Protein AF-W7B243-F1 (afdb_monomer)

Sequence (103 aa):
MNFKKWLILFISLLGICFLFTIPTLFADDNTVKDLTLTTSKASYSTSEIVNLRIQDLNHQDTKIIIPLPKAVTFEGGEDGDASITNDKTNQQIVLDFKKRLHP

Mean predicted aligned error: 13.26 Å

Secondary structure (DSSP, 8-state):
--HHHHHHHHHHHHHHHHHTTS----------TTEEEEES-S---TT----EEEEES-TT--EEEEEPPTT--------SSEEEEEETTTTEEEEEE------

Structure (mmCIF, N/CA/C/O backbone):
data_AF-W7B243-F1
#
_entry.id   AF-W7B243-F1
#
loop_
_atom_site.group_PDB
_atom_site.id
_atom_site.type_symbol
_atom_site.label_atom_id
_atom_site.label_alt_id
_atom_site.label_comp_id
_atom_site.label_asym_id
_atom_site.label_entity_id
_atom_site.label_seq_id
_atom_site.pdbx_PDB_ins_code
_atom_site.Cartn_x
_atom_site.Cartn_y
_atom_site.Cartn_z
_atom_site.occupancy
_atom_site.B_iso_or_equiv
_atom_site.auth_seq_id
_atom_site.auth_comp_id
_atom_site.auth_asym_id
_atom_site.auth_atom_id
_atom_site.pdbx_PDB_model_num
ATOM 1 N N . MET A 1 1 ? 61.084 13.327 31.714 1.00 61.19 1 MET A N 1
ATOM 2 C CA . MET A 1 1 ? 59.693 13.052 31.278 1.00 61.19 1 MET A CA 1
ATOM 3 C C . MET A 1 1 ? 59.621 11.605 30.797 1.00 61.19 1 MET A C 1
ATOM 5 O O . MET A 1 1 ? 60.459 11.214 29.999 1.00 61.19 1 MET A O 1
ATOM 9 N N . ASN A 1 2 ? 58.727 10.777 31.349 1.00 78.31 2 ASN A N 1
ATOM 10 C CA . ASN A 1 2 ? 58.734 9.325 31.110 1.00 78.31 2 ASN A CA 1
ATOM 11 C C . ASN A 1 2 ? 58.201 8.992 29.706 1.00 78.31 2 ASN A C 1
ATOM 13 O O . ASN A 1 2 ? 56.996 9.090 29.487 1.00 78.31 2 ASN A O 1
ATOM 17 N N . PHE A 1 3 ? 59.075 8.562 28.788 1.00 80.69 3 PHE A N 1
ATOM 18 C CA . PHE A 1 3 ? 58.754 8.213 27.390 1.00 80.69 3 PHE A CA 1
ATOM 19 C C . PHE A 1 3 ? 57.524 7.296 27.261 1.00 80.69 3 PHE A C 1
ATOM 21 O O . PHE A 1 3 ? 56.657 7.517 26.422 1.00 80.69 3 PHE A O 1
ATOM 28 N N . LYS A 1 4 ? 57.373 6.341 28.190 1.00 79.56 4 LYS A N 1
ATOM 29 C CA . LYS A 1 4 ? 56.208 5.444 28.269 1.00 79.56 4 LYS A CA 1
ATOM 30 C C . LYS A 1 4 ? 54.877 6.182 28.483 1.00 79.56 4 LYS A C 1
ATOM 32 O O . LYS A 1 4 ? 53.875 5.802 27.894 1.00 79.56 4 LYS A O 1
ATOM 37 N N . LYS A 1 5 ? 54.859 7.248 29.293 1.00 82.25 5 LYS A N 1
ATOM 38 C CA . LYS A 1 5 ? 53.650 8.060 29.533 1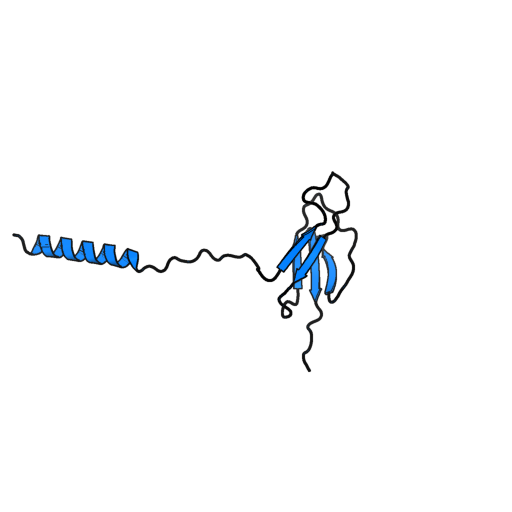.00 82.25 5 LYS A CA 1
ATOM 39 C C .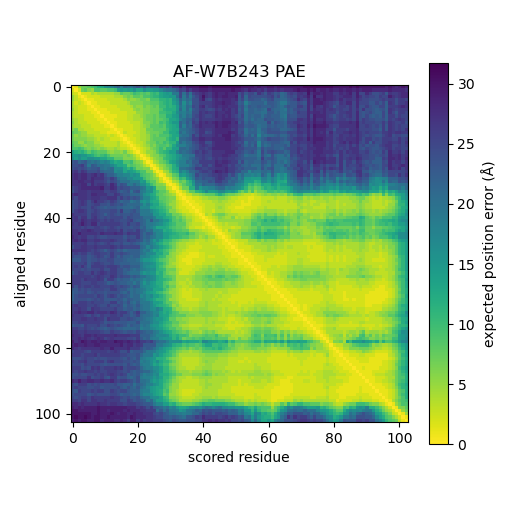 LYS A 1 5 ? 53.277 8.892 28.304 1.00 82.25 5 LYS A C 1
ATOM 41 O O . LYS A 1 5 ? 52.098 9.082 28.035 1.00 82.25 5 LYS A O 1
ATOM 46 N N . TRP A 1 6 ? 54.278 9.351 27.552 1.00 84.69 6 TRP A N 1
ATOM 47 C CA . TRP A 1 6 ? 54.065 10.111 26.320 1.00 84.69 6 TRP A CA 1
ATOM 48 C C . TRP A 1 6 ? 53.522 9.224 25.189 1.00 84.69 6 TRP A C 1
ATOM 50 O O . TRP A 1 6 ? 52.580 9.614 24.508 1.00 84.69 6 TRP A O 1
ATOM 60 N N . LEU A 1 7 ? 54.023 7.989 25.077 1.00 86.50 7 LEU A N 1
ATOM 61 C CA . LEU A 1 7 ? 53.520 6.992 24.127 1.00 86.50 7 LEU A CA 1
ATOM 62 C C . LEU A 1 7 ? 52.032 6.662 24.358 1.00 86.50 7 LEU A C 1
ATOM 64 O O . LEU A 1 7 ? 51.257 6.613 23.408 1.00 86.50 7 LEU A O 1
ATOM 68 N N . ILE A 1 8 ? 51.620 6.483 25.620 1.00 86.56 8 ILE A N 1
ATOM 69 C CA . ILE A 1 8 ? 50.222 6.175 25.974 1.00 86.56 8 ILE A CA 1
ATOM 70 C C . ILE A 1 8 ? 49.285 7.332 25.596 1.00 86.56 8 ILE A C 1
ATOM 72 O O . ILE A 1 8 ? 48.210 7.097 25.046 1.00 86.56 8 ILE A O 1
ATOM 76 N N . LEU A 1 9 ? 49.700 8.579 25.844 1.00 85.19 9 LEU A N 1
ATOM 77 C CA . LEU A 1 9 ? 48.924 9.759 25.450 1.00 85.19 9 LEU A CA 1
ATOM 78 C C . LEU A 1 9 ? 48.779 9.863 23.928 1.00 85.19 9 LEU A C 1
ATOM 80 O O . LEU A 1 9 ? 47.698 10.183 23.441 1.00 85.19 9 LEU A O 1
ATOM 84 N N . PHE A 1 10 ? 49.838 9.543 23.184 1.00 86.56 10 PHE A N 1
ATOM 85 C CA . PHE A 1 10 ? 49.822 9.603 21.724 1.00 86.56 10 PHE A CA 1
ATOM 86 C C . PHE A 1 10 ? 48.882 8.555 21.108 1.00 86.56 10 PHE A C 1
ATOM 88 O O . PHE A 1 10 ? 48.107 8.870 20.209 1.00 86.56 10 PHE A O 1
ATOM 95 N N . ILE A 1 11 ? 48.889 7.326 21.638 1.00 85.12 11 ILE A N 1
ATOM 96 C CA . ILE A 1 11 ? 47.993 6.245 21.191 1.00 85.12 11 ILE A CA 1
ATOM 97 C C . ILE A 1 11 ? 46.528 6.576 21.508 1.00 85.12 11 ILE A C 1
ATOM 99 O O . ILE A 1 11 ? 45.657 6.370 20.665 1.00 85.12 11 ILE A O 1
ATOM 103 N N . SER A 1 12 ? 46.256 7.132 22.693 1.00 84.62 12 SER A N 1
ATOM 104 C CA . SER A 1 12 ? 44.906 7.563 23.080 1.00 84.62 12 SER A CA 1
ATOM 105 C C . SER A 1 12 ? 44.367 8.655 22.147 1.00 84.62 12 SER A C 1
ATOM 107 O O . SER A 1 12 ? 43.234 8.573 21.671 1.00 84.62 12 SER A O 1
ATOM 109 N N . LEU A 1 13 ? 45.208 9.638 21.809 1.00 86.38 13 LEU A N 1
ATOM 110 C CA . LEU A 1 13 ? 44.840 10.725 20.904 1.00 86.38 13 LEU A CA 1
ATOM 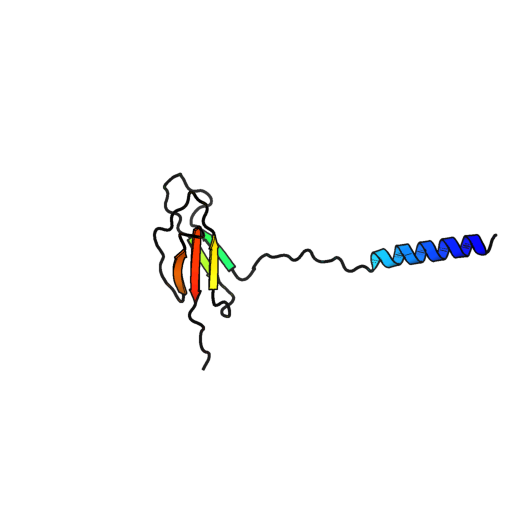111 C C . LEU A 1 13 ? 44.536 10.217 19.487 1.00 86.38 13 LEU A C 1
ATOM 113 O O . LEU A 1 13 ? 43.542 10.622 18.891 1.00 86.38 13 LEU A O 1
ATOM 117 N N . LEU A 1 14 ? 45.350 9.290 18.972 1.00 83.62 14 LEU A N 1
ATOM 118 C CA . LEU A 1 14 ? 45.115 8.647 17.675 1.00 83.62 14 LEU A CA 1
ATOM 119 C C . LEU A 1 14 ? 43.790 7.874 17.644 1.00 83.62 14 LEU A C 1
ATOM 121 O O . LEU A 1 14 ? 43.052 7.977 16.665 1.00 83.62 14 LEU A O 1
ATOM 125 N N . GLY A 1 15 ? 43.463 7.147 18.717 1.00 81.06 15 GLY A N 1
ATOM 126 C CA . GLY A 1 15 ? 42.193 6.426 18.833 1.00 81.06 15 GLY A CA 1
ATOM 127 C C . GLY A 1 15 ? 40.976 7.355 18.806 1.00 81.06 15 GLY A C 1
ATOM 128 O O . GLY A 1 15 ? 39.997 7.065 18.124 1.00 81.06 15 GLY A O 1
ATOM 129 N N . ILE A 1 16 ? 41.059 8.507 19.479 1.00 81.62 16 ILE A N 1
ATOM 130 C CA . ILE A 1 16 ? 39.992 9.52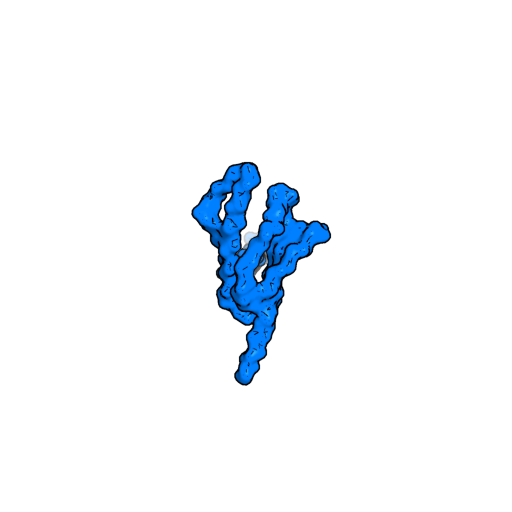1 19.483 1.00 81.62 16 ILE A CA 1
ATOM 131 C C . ILE A 1 16 ? 39.839 10.165 18.098 1.00 81.62 16 ILE A C 1
ATOM 133 O O . ILE A 1 16 ? 38.716 10.330 17.628 1.00 81.62 16 ILE A O 1
ATOM 137 N N . CYS A 1 17 ? 40.942 10.471 17.407 1.00 78.88 17 CYS A N 1
ATOM 138 C CA . CYS A 1 17 ? 40.900 10.989 16.036 1.00 78.88 17 CYS A CA 1
ATOM 139 C C . CYS A 1 17 ? 40.212 10.019 15.061 1.00 78.88 17 CYS A C 1
ATOM 141 O O . CYS A 1 17 ? 39.510 10.462 14.155 1.00 78.88 17 CYS A O 1
ATOM 143 N N . PHE A 1 18 ? 40.355 8.706 15.269 1.00 75.94 18 PHE A N 1
ATOM 144 C CA . PHE A 1 18 ? 39.717 7.685 14.432 1.00 75.94 18 PHE A CA 1
ATOM 145 C C . PHE A 1 18 ? 38.183 7.663 14.572 1.00 75.94 18 PHE A C 1
ATOM 147 O O . PHE A 1 18 ? 37.477 7.290 13.635 1.00 75.94 18 PHE A O 1
ATOM 154 N N . LEU A 1 19 ? 37.640 8.124 15.707 1.00 70.88 19 LEU A N 1
ATOM 155 C CA . LEU A 1 19 ? 36.190 8.253 15.894 1.00 70.88 19 LEU A CA 1
ATOM 156 C C . LEU A 1 19 ? 35.587 9.365 15.022 1.00 70.88 19 LEU A C 1
ATOM 158 O O . LEU A 1 19 ? 34.429 9.262 14.630 1.00 70.88 19 LEU A O 1
ATOM 162 N N . PHE A 1 20 ? 36.366 10.392 14.664 1.00 69.38 20 PHE A N 1
ATOM 163 C CA . PHE A 1 20 ? 35.915 11.476 13.781 1.00 69.38 20 PHE A CA 1
ATOM 164 C C . PHE A 1 20 ? 35.896 11.090 12.296 1.00 69.38 20 PHE A C 1
ATOM 166 O O . PHE A 1 20 ? 35.327 11.821 11.490 1.00 69.38 20 PHE A O 1
ATOM 173 N N . THR A 1 21 ? 36.500 9.959 11.918 1.00 69.31 21 THR A N 1
ATOM 174 C CA . THR A 1 21 ? 36.470 9.453 10.535 1.00 69.31 21 THR A CA 1
ATOM 175 C C . THR A 1 21 ? 35.368 8.433 10.288 1.00 69.31 21 THR A C 1
ATOM 177 O O . THR A 1 21 ? 35.240 7.952 9.164 1.00 69.31 21 THR A O 1
ATOM 180 N N . ILE A 1 22 ? 34.586 8.072 11.312 1.00 68.62 22 ILE A N 1
ATOM 181 C CA . ILE A 1 22 ? 33.445 7.178 11.127 1.00 68.62 22 ILE A CA 1
ATOM 182 C C . ILE A 1 22 ? 32.434 7.934 10.256 1.00 68.62 22 ILE A C 1
ATOM 184 O O . ILE A 1 22 ? 31.920 8.964 10.703 1.00 68.62 22 ILE A O 1
ATOM 188 N N . PRO A 1 23 ? 32.156 7.478 9.018 1.00 65.62 23 PRO A N 1
ATOM 189 C CA . PRO A 1 23 ? 31.108 8.081 8.218 1.00 65.62 23 PRO A CA 1
ATOM 190 C C . PRO A 1 23 ? 29.822 7.972 9.027 1.00 65.62 23 PRO A C 1
ATOM 192 O O . PRO A 1 23 ? 29.489 6.899 9.534 1.00 65.62 23 PRO A O 1
ATOM 195 N N . THR A 1 24 ? 29.123 9.091 9.193 1.00 64.50 24 THR A N 1
ATOM 196 C CA . THR A 1 24 ? 27.782 9.083 9.765 1.00 64.50 24 THR A CA 1
ATOM 197 C C . THR A 1 24 ? 26.978 8.075 8.962 1.00 64.50 24 THR A C 1
ATOM 199 O O . THR A 1 24 ? 26.773 8.271 7.764 1.00 64.50 24 THR A O 1
ATOM 202 N N . LEU A 1 25 ? 26.595 6.964 9.594 1.00 59.41 25 LEU A N 1
ATOM 203 C CA . LEU A 1 25 ? 25.616 6.052 9.033 1.00 59.41 25 LEU A CA 1
ATOM 204 C C . LEU A 1 25 ? 24.372 6.908 8.831 1.00 59.41 25 LEU A C 1
ATOM 206 O O . LEU A 1 25 ? 23.712 7.277 9.802 1.00 59.41 25 LEU A O 1
ATOM 210 N N . PHE A 1 26 ? 24.139 7.336 7.591 1.00 61.31 26 PHE A N 1
ATOM 211 C CA . PHE A 1 26 ? 22.903 7.997 7.228 1.00 61.31 26 PHE A CA 1
ATOM 212 C C . PHE A 1 26 ? 21.809 7.021 7.637 1.00 61.31 26 PHE A C 1
ATOM 214 O O . PHE A 1 26 ? 21.776 5.890 7.152 1.00 61.31 26 PHE A O 1
ATOM 221 N N . ALA A 1 27 ? 21.004 7.419 8.623 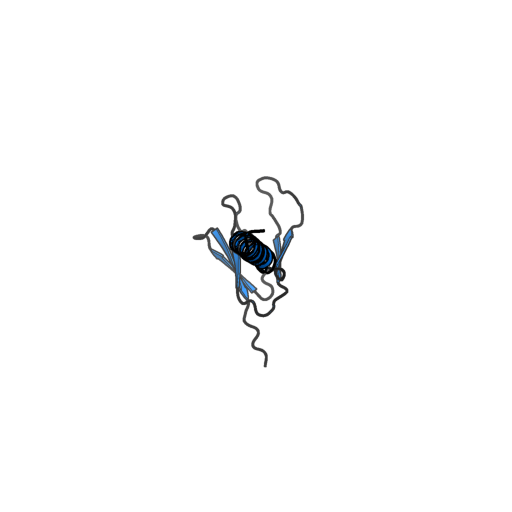1.00 57.72 27 ALA A N 1
ATOM 222 C CA . ALA A 1 27 ? 19.769 6.722 8.909 1.00 57.72 27 ALA A CA 1
ATOM 223 C C . ALA A 1 27 ? 19.032 6.654 7.574 1.00 57.72 27 ALA A C 1
ATOM 225 O O . ALA A 1 27 ? 18.818 7.694 6.953 1.00 57.72 27 ALA A O 1
ATOM 226 N N . ASP A 1 28 ? 18.794 5.430 7.116 1.00 49.97 28 ASP A N 1
ATOM 227 C CA . ASP A 1 28 ? 18.129 5.123 5.861 1.00 49.97 28 ASP A CA 1
ATOM 228 C C . ASP A 1 28 ? 16.812 5.903 5.828 1.00 49.97 28 ASP A C 1
ATOM 230 O O . ASP A 1 28 ? 15.871 5.613 6.575 1.00 49.97 28 ASP A O 1
ATOM 234 N N . ASP A 1 29 ? 16.809 7.002 5.076 1.00 53.81 29 ASP A N 1
ATOM 235 C CA . ASP A 1 29 ? 15.656 7.873 4.940 1.00 53.81 29 ASP A CA 1
ATOM 236 C C . ASP A 1 29 ? 14.706 7.153 3.989 1.00 53.81 29 ASP A C 1
ATOM 238 O O . ASP A 1 29 ? 14.738 7.349 2.777 1.00 53.81 29 ASP A O 1
ATOM 242 N N . ASN A 1 30 ? 13.887 6.265 4.557 1.00 53.22 30 ASN A N 1
ATOM 243 C CA . ASN A 1 30 ? 12.879 5.463 3.858 1.00 53.22 30 ASN A CA 1
ATOM 244 C C . ASN A 1 30 ? 11.737 6.312 3.260 1.00 53.22 30 ASN A C 1
ATOM 246 O O . ASN A 1 30 ? 10.648 5.799 2.989 1.00 53.22 30 ASN A O 1
ATOM 250 N N . THR A 1 31 ? 11.934 7.620 3.078 1.00 55.78 31 THR A N 1
ATOM 251 C CA . THR A 1 31 ? 10.988 8.460 2.356 1.00 55.78 31 THR A CA 1
ATOM 252 C C . THR A 1 31 ? 11.115 8.194 0.858 1.00 55.78 31 THR A C 1
ATOM 254 O O . THR A 1 31 ? 12.044 8.621 0.176 1.00 55.78 31 THR A O 1
ATOM 257 N N . VAL A 1 32 ? 10.132 7.458 0.345 1.00 64.06 32 VAL A N 1
ATOM 258 C CA . VAL A 1 32 ? 9.882 7.220 -1.081 1.00 64.06 32 VAL A CA 1
ATOM 259 C C . VAL A 1 32 ? 9.543 8.574 -1.724 1.00 64.06 32 VAL A C 1
ATOM 261 O O . VAL A 1 32 ? 8.419 9.059 -1.615 1.00 64.06 32 VAL A O 1
ATOM 264 N N . LYS A 1 33 ? 10.547 9.263 -2.289 1.00 71.69 33 LYS A N 1
ATOM 265 C CA . LYS A 1 33 ? 10.414 10.634 -2.840 1.00 71.69 33 LYS A CA 1
ATOM 266 C C . LYS A 1 33 ? 9.637 10.696 -4.155 1.00 71.69 33 LYS A C 1
ATOM 268 O O . LYS A 1 33 ? 9.214 11.775 -4.565 1.00 71.69 33 LYS A O 1
ATOM 273 N N . ASP A 1 34 ? 9.507 9.568 -4.829 1.00 82.19 34 ASP A N 1
ATOM 274 C CA . ASP A 1 34 ? 8.802 9.380 -6.091 1.00 82.19 34 ASP A CA 1
ATOM 275 C C . ASP A 1 34 ? 7.288 9.216 -5.914 1.00 82.19 34 ASP A C 1
ATOM 277 O O . ASP A 1 34 ? 6.555 9.478 -6.863 1.00 82.19 34 ASP A O 1
ATOM 281 N N . LEU A 1 35 ? 6.796 8.916 -4.707 1.00 86.06 35 LEU A N 1
ATOM 282 C CA . LEU A 1 35 ? 5.369 8.744 -4.442 1.00 86.06 35 LEU A CA 1
ATOM 283 C C . LEU A 1 35 ? 4.772 9.927 -3.667 1.00 86.06 35 LEU A C 1
ATOM 285 O O . LEU A 1 35 ? 5.127 10.205 -2.524 1.00 86.06 35 LEU A O 1
ATOM 289 N N . THR A 1 36 ? 3.794 10.601 -4.266 1.00 88.69 36 THR A N 1
ATOM 290 C CA . THR A 1 36 ? 3.056 11.706 -3.643 1.00 88.69 36 THR A CA 1
ATOM 291 C C . THR A 1 36 ? 1.590 11.337 -3.438 1.00 88.69 36 THR A C 1
ATOM 293 O O . THR A 1 36 ? 0.879 10.980 -4.378 1.00 88.69 36 THR A O 1
ATOM 296 N N . LEU A 1 37 ? 1.117 11.477 -2.197 1.00 87.19 37 LEU A N 1
ATOM 297 C CA . LEU A 1 37 ? -0.286 11.317 -1.821 1.00 87.19 37 LEU A CA 1
ATOM 298 C C . LEU A 1 37 ? -0.864 12.694 -1.497 1.00 87.19 37 LEU A C 1
ATOM 300 O O . LEU A 1 37 ? -0.368 13.398 -0.620 1.00 87.19 37 LEU A O 1
ATOM 304 N N . THR A 1 38 ? -1.928 13.077 -2.194 1.00 89.44 38 THR A N 1
ATOM 305 C CA . THR A 1 38 ? -2.632 14.343 -1.962 1.00 89.44 38 THR A CA 1
ATOM 306 C C . THR A 1 38 ? -4.101 14.088 -1.687 1.00 89.44 38 THR A C 1
ATOM 308 O O . THR A 1 38 ? -4.711 13.178 -2.243 1.00 89.44 38 THR A O 1
ATOM 311 N N . THR A 1 39 ? -4.685 14.907 -0.822 1.00 90.12 39 THR A N 1
ATOM 312 C CA . THR A 1 39 ? -6.122 14.892 -0.566 1.00 90.12 39 THR A CA 1
ATOM 313 C C . THR A 1 39 ? -6.660 16.314 -0.663 1.00 90.12 39 THR A C 1
ATOM 315 O O . THR A 1 39 ? -5.909 17.288 -0.604 1.00 90.12 39 THR A O 1
ATOM 318 N N . SER A 1 40 ? -7.973 16.451 -0.825 1.00 85.38 40 SER A N 1
ATOM 319 C CA . SER A 1 40 ? -8.606 17.765 -1.000 1.00 85.38 40 SER A CA 1
ATOM 320 C C . SER A 1 40 ? -8.580 18.669 0.244 1.00 85.38 40 SER A C 1
ATOM 322 O O . SER A 1 40 ? -8.767 19.878 0.123 1.00 85.38 40 SER A O 1
ATOM 324 N N . LYS A 1 41 ? -8.384 18.100 1.440 1.00 85.50 41 LYS A N 1
ATOM 325 C CA . LYS A 1 41 ? -8.508 18.780 2.737 1.00 85.50 41 LYS A CA 1
ATOM 326 C C . LYS A 1 41 ? -7.528 18.191 3.747 1.00 85.50 41 LYS A C 1
ATOM 328 O O . LYS A 1 41 ? -7.247 17.001 3.719 1.00 85.50 41 LYS A O 1
ATOM 333 N N . ALA A 1 42 ? -7.079 19.007 4.696 1.00 82.19 42 ALA A N 1
ATOM 334 C CA . ALA A 1 42 ? -6.202 18.550 5.777 1.00 82.19 42 ALA A CA 1
ATOM 335 C C . ALA A 1 42 ? -6.922 17.675 6.824 1.00 82.19 42 ALA A C 1
ATOM 337 O O . ALA A 1 42 ? -6.283 16.854 7.474 1.00 82.19 42 ALA A O 1
ATOM 338 N N . SER A 1 43 ? -8.243 17.835 6.967 1.00 81.94 43 SER A N 1
ATOM 339 C CA . SER A 1 43 ? -9.058 17.119 7.951 1.00 81.94 43 SER A CA 1
ATOM 340 C C . SER A 1 43 ? -10.416 16.755 7.365 1.00 81.94 43 SER A C 1
ATOM 342 O O . SER A 1 43 ? -10.988 17.529 6.595 1.00 81.94 43 SER A O 1
ATOM 344 N N . TYR A 1 44 ? -10.933 15.601 7.780 1.00 85.12 44 TYR A N 1
ATOM 345 C CA . TYR A 1 44 ? -12.225 15.062 7.362 1.00 85.12 44 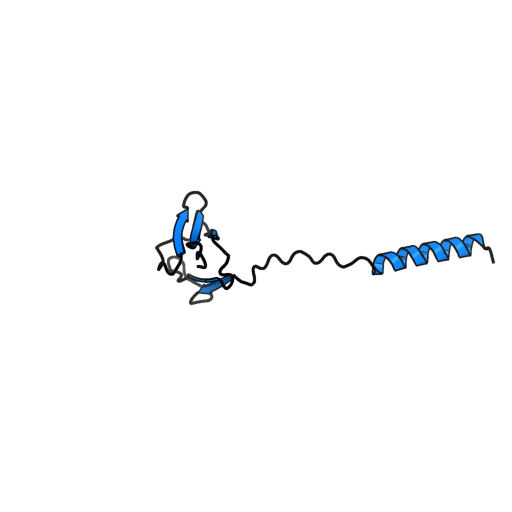TYR A CA 1
ATOM 346 C C . TYR A 1 44 ? -13.062 14.707 8.587 1.00 85.12 44 TYR A C 1
ATOM 348 O O . TYR A 1 44 ? -12.522 14.344 9.637 1.00 85.12 44 TYR A O 1
ATOM 356 N N . SER A 1 45 ? -14.379 14.820 8.451 1.00 86.38 45 SER A N 1
ATOM 357 C CA . SER A 1 45 ? -15.320 14.419 9.500 1.00 86.38 45 SER A CA 1
ATOM 358 C C . SER A 1 45 ? -15.594 12.914 9.450 1.00 86.38 45 SER A C 1
ATOM 360 O O . SER A 1 45 ? -15.353 12.247 8.444 1.00 86.38 45 SER A O 1
ATOM 362 N N . THR A 1 46 ? -16.135 12.357 10.533 1.00 80.19 46 THR A N 1
ATOM 363 C CA . THR A 1 46 ? -16.561 10.954 10.558 1.00 80.19 46 THR A CA 1
ATOM 364 C C . THR A 1 46 ? -17.639 10.715 9.493 1.00 80.19 46 THR A C 1
ATOM 366 O O . THR A 1 46 ? -18.654 11.407 9.484 1.00 80.19 46 THR A O 1
ATO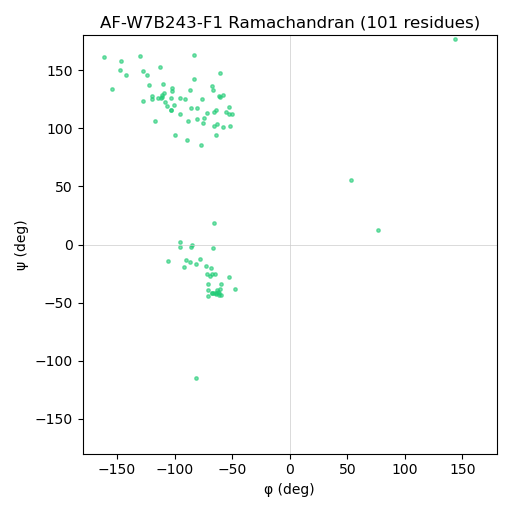M 369 N N . SER A 1 47 ? -17.437 9.713 8.632 1.00 83.94 47 SER A N 1
ATOM 370 C CA . SER A 1 47 ? -18.304 9.358 7.485 1.00 83.94 47 SER A CA 1
ATOM 371 C C . SER A 1 47 ? -18.193 10.253 6.241 1.00 83.94 47 SER A C 1
ATOM 373 O O . SER A 1 47 ? -19.025 10.151 5.343 1.00 83.94 47 SER A O 1
ATOM 375 N N . GLU A 1 48 ? -17.183 11.121 6.154 1.00 89.56 48 GLU A N 1
ATOM 376 C CA . GLU A 1 48 ? -16.896 11.877 4.929 1.00 89.56 48 GLU A CA 1
ATOM 377 C C . GLU A 1 48 ? -16.062 11.041 3.941 1.00 89.56 48 GLU A C 1
ATOM 379 O O . GLU A 1 48 ? -15.161 10.302 4.343 1.00 89.56 48 GLU A O 1
ATOM 384 N N . ILE A 1 49 ? -16.342 11.173 2.639 1.00 88.25 49 ILE A N 1
ATOM 385 C CA . ILE A 1 49 ? -15.549 10.525 1.586 1.00 88.25 49 ILE A CA 1
ATOM 386 C C . ILE A 1 49 ? -14.241 11.294 1.393 1.00 88.25 49 ILE A C 1
ATOM 388 O O . ILE A 1 49 ? -14.238 12.497 1.118 1.00 88.25 49 ILE A O 1
ATOM 392 N N . VAL A 1 50 ? -13.123 10.578 1.492 1.00 88.62 50 VAL A N 1
ATOM 393 C CA . VAL A 1 50 ? -11.785 11.120 1.251 1.00 88.62 50 VAL A CA 1
ATOM 394 C C . VAL A 1 50 ? -11.380 10.830 -0.188 1.00 88.62 50 VAL A C 1
ATOM 396 O O . VAL A 1 50 ? -11.124 9.685 -0.548 1.00 88.62 50 VAL A O 1
ATOM 399 N N . ASN A 1 51 ? -11.261 11.879 -1.000 1.00 89.38 51 ASN A N 1
ATOM 400 C CA . ASN A 1 51 ? -10.661 11.762 -2.326 1.00 89.38 51 ASN A CA 1
ATOM 401 C C . ASN A 1 51 ? -9.137 11.780 -2.188 1.00 89.38 51 ASN A C 1
ATOM 403 O O . ASN A 1 51 ? -8.548 12.821 -1.875 1.00 89.38 51 ASN A O 1
ATOM 407 N N . LEU A 1 52 ? -8.517 10.621 -2.402 1.00 88.56 52 LEU A N 1
ATOM 408 C CA . LEU A 1 52 ? -7.071 10.441 -2.381 1.00 88.56 52 LEU A CA 1
ATOM 409 C C . LEU A 1 52 ? -6.542 10.397 -3.816 1.00 88.56 52 LEU A C 1
ATOM 411 O O . LEU A 1 52 ? -6.914 9.522 -4.594 1.00 88.56 52 LEU A O 1
ATOM 415 N N . ARG A 1 53 ? -5.648 11.324 -4.155 1.00 90.19 53 ARG A N 1
ATOM 416 C CA . ARG A 1 53 ? -4.914 11.322 -5.418 1.00 90.19 53 ARG A CA 1
ATOM 417 C C . ARG A 1 53 ? -3.494 10.842 -5.174 1.00 90.19 53 ARG A C 1
ATOM 419 O O . ARG A 1 53 ? -2.774 11.405 -4.350 1.00 90.19 53 ARG A O 1
ATOM 426 N N . ILE A 1 54 ? -3.108 9.823 -5.929 1.00 88.69 54 ILE A N 1
ATOM 427 C CA . ILE A 1 54 ? -1.797 9.187 -5.855 1.00 88.69 54 ILE A CA 1
ATOM 428 C C . ILE A 1 54 ? -1.053 9.518 -7.142 1.00 88.69 54 ILE A C 1
ATOM 430 O O . ILE A 1 54 ? -1.594 9.359 -8.237 1.00 88.69 54 ILE A O 1
ATOM 434 N N . GLN A 1 55 ? 0.164 10.025 -7.004 1.00 88.56 55 GLN A N 1
ATOM 435 C CA . GLN A 1 55 ? 1.049 10.319 -8.119 1.00 88.56 55 GLN A CA 1
ATOM 436 C C . GLN A 1 55 ? 2.389 9.651 -7.871 1.00 88.56 55 GLN A C 1
ATOM 438 O O . GLN A 1 55 ? 3.034 9.925 -6.864 1.00 88.56 55 GLN A O 1
ATOM 443 N N . ASP A 1 56 ? 2.793 8.820 -8.818 1.00 87.75 56 ASP A N 1
ATOM 444 C CA . ASP A 1 56 ? 4.084 8.154 -8.825 1.00 87.75 56 ASP A CA 1
ATOM 445 C C . ASP A 1 56 ? 4.951 8.730 -9.953 1.00 87.75 56 ASP A C 1
ATOM 447 O O . ASP A 1 56 ? 4.511 8.842 -11.104 1.00 87.75 56 ASP A O 1
ATOM 451 N N . LEU A 1 57 ? 6.155 9.172 -9.602 1.00 86.56 57 LEU A N 1
ATOM 452 C CA . LEU A 1 57 ? 7.155 9.722 -10.515 1.00 86.56 57 LEU A CA 1
ATOM 453 C C . LEU A 1 57 ? 8.082 8.638 -11.076 1.00 86.56 57 LEU A C 1
ATOM 455 O O . LEU A 1 57 ? 8.800 8.896 -12.046 1.00 86.56 57 LEU A O 1
ATOM 459 N N . ASN A 1 58 ? 8.072 7.439 -10.501 1.00 84.62 58 ASN A N 1
ATOM 460 C CA . ASN A 1 58 ? 8.906 6.330 -10.916 1.00 84.62 58 ASN A CA 1
ATOM 461 C C . ASN A 1 58 ? 8.116 5.351 -11.789 1.00 84.62 58 ASN A C 1
ATOM 463 O O . ASN A 1 58 ? 7.495 4.395 -11.346 1.00 84.62 58 ASN A O 1
ATOM 467 N N . HIS A 1 59 ? 8.218 5.541 -13.101 1.00 81.12 59 HIS A N 1
ATOM 468 C CA . HIS A 1 59 ? 7.538 4.688 -14.078 1.00 81.12 59 HIS A CA 1
ATOM 469 C C . HIS A 1 59 ? 8.034 3.230 -14.132 1.00 81.12 59 HIS A C 1
ATOM 471 O O . HIS A 1 59 ? 7.513 2.453 -14.938 1.00 81.12 59 HIS A O 1
ATOM 477 N N . GLN A 1 60 ? 9.055 2.857 -13.353 1.00 82.81 60 GLN A N 1
ATOM 478 C CA . GLN A 1 60 ? 9.493 1.464 -13.237 1.00 82.81 60 GLN A CA 1
ATOM 479 C C . GLN A 1 60 ? 8.717 0.689 -12.174 1.00 82.81 60 GLN A C 1
ATOM 481 O O . GLN A 1 60 ? 8.754 -0.548 -12.186 1.00 82.81 60 GLN A O 1
ATOM 486 N N . ASP A 1 61 ? 7.998 1.389 -11.301 1.00 84.62 61 ASP A N 1
ATOM 487 C CA . ASP A 1 61 ? 7.189 0.755 -10.283 1.00 84.62 61 ASP A CA 1
ATOM 488 C C . ASP A 1 61 ? 6.037 -0.001 -10.940 1.00 84.62 61 ASP A C 1
ATOM 490 O O . ASP A 1 61 ? 5.353 0.446 -11.862 1.00 84.62 61 ASP A O 1
ATOM 494 N N . THR A 1 62 ? 5.868 -1.237 -10.487 1.00 88.62 62 THR A N 1
ATOM 495 C CA . THR A 1 62 ? 4.827 -2.140 -10.993 1.00 88.62 62 THR A CA 1
ATOM 496 C C . THR A 1 62 ? 3.688 -2.290 -10.003 1.00 88.62 62 THR A C 1
ATOM 498 O O . THR A 1 62 ? 2.624 -2.790 -10.362 1.00 88.62 62 THR A O 1
ATOM 501 N N . LYS A 1 63 ? 3.907 -1.863 -8.756 1.00 89.56 63 LYS A N 1
ATOM 502 C CA . LYS A 1 63 ? 2.976 -2.056 -7.659 1.00 89.56 63 LYS A CA 1
ATOM 503 C C . LYS A 1 63 ? 3.148 -0.987 -6.592 1.00 89.56 63 LYS A C 1
ATOM 505 O O . LYS A 1 63 ? 4.256 -0.781 -6.111 1.00 89.56 63 LYS A O 1
ATOM 510 N N . ILE A 1 64 ? 2.032 -0.422 -6.146 1.00 89.62 64 ILE A N 1
ATOM 511 C CA . ILE A 1 64 ? 1.955 0.432 -4.958 1.00 89.62 64 ILE A CA 1
ATOM 512 C C . ILE A 1 64 ? 0.951 -0.188 -3.990 1.00 89.62 64 ILE A C 1
ATOM 514 O O . ILE A 1 64 ? -0.116 -0.645 -4.395 1.00 89.62 64 ILE A O 1
ATOM 518 N N . ILE A 1 65 ? 1.287 -0.206 -2.701 1.00 91.25 65 ILE A N 1
ATOM 519 C CA . ILE A 1 65 ? 0.414 -0.716 -1.641 1.00 91.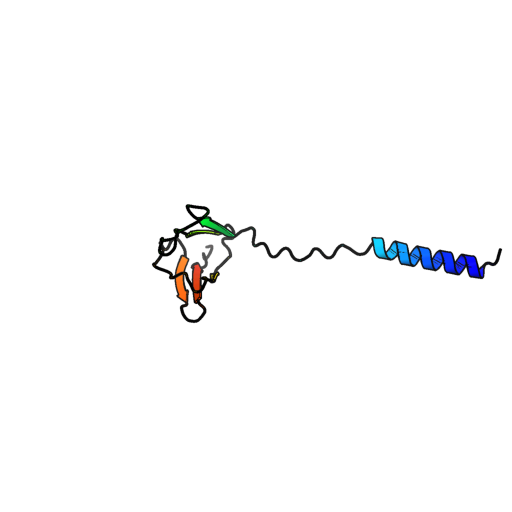25 65 ILE A CA 1
ATOM 520 C C . ILE A 1 65 ? 0.141 0.417 -0.660 1.00 91.25 65 ILE A C 1
ATOM 522 O O . ILE A 1 65 ? 1.068 1.015 -0.118 1.00 91.25 65 ILE A O 1
ATOM 526 N N . ILE A 1 66 ? -1.137 0.695 -0.422 1.00 90.06 66 ILE A N 1
ATOM 527 C CA . ILE A 1 66 ? -1.594 1.751 0.476 1.00 90.06 66 ILE A CA 1
ATOM 528 C C . ILE A 1 66 ? -2.373 1.099 1.617 1.00 90.06 66 ILE A C 1
ATOM 530 O O . ILE A 1 66 ? -3.507 0.658 1.405 1.00 90.06 66 ILE A O 1
ATOM 534 N N . PRO A 1 67 ? -1.801 1.019 2.829 1.00 91.44 67 PRO A N 1
ATOM 535 C CA . PRO A 1 67 ? -2.520 0.504 3.982 1.00 91.44 67 PRO A CA 1
ATOM 536 C C . PRO A 1 67 ? -3.650 1.461 4.368 1.00 91.44 67 PRO A C 1
ATOM 538 O O . PRO A 1 67 ? -3.468 2.680 4.423 1.00 91.44 67 PRO A O 1
ATOM 541 N N . LEU A 1 68 ? -4.820 0.904 4.664 1.00 90.00 68 LEU A N 1
ATOM 542 C CA . LEU A 1 68 ? -5.977 1.654 5.125 1.00 90.00 68 LEU A CA 1
ATOM 543 C C . LEU A 1 68 ? -6.143 1.503 6.641 1.00 90.00 68 LEU A C 1
ATOM 545 O O . LEU A 1 68 ? -6.091 0.392 7.175 1.00 90.00 68 LEU A O 1
ATOM 549 N N . PRO A 1 69 ? -6.407 2.601 7.367 1.00 88.69 69 PRO A N 1
ATOM 550 C CA . PRO A 1 69 ? -6.836 2.511 8.754 1.00 88.69 69 PRO A CA 1
ATOM 551 C C . PRO A 1 69 ? -8.151 1.731 8.873 1.00 88.69 69 PRO A C 1
ATOM 553 O O . PRO A 1 69 ? -9.034 1.864 8.033 1.00 88.69 69 PRO A O 1
ATOM 556 N N . LYS A 1 70 ? -8.347 1.007 9.982 1.00 86.69 70 LYS A N 1
ATOM 557 C CA . LYS A 1 70 ? -9.562 0.202 10.249 1.00 86.69 70 LYS A CA 1
ATOM 558 C C . LYS A 1 70 ? -10.888 0.957 10.113 1.00 86.69 70 LYS A C 1
ATOM 560 O O . LYS A 1 70 ? -11.913 0.338 9.862 1.00 86.69 70 LYS A O 1
ATOM 565 N N . ALA A 1 71 ? -10.869 2.267 10.348 1.00 86.81 71 ALA A N 1
ATOM 566 C CA . ALA A 1 71 ? -12.044 3.130 10.285 1.00 86.81 71 ALA A CA 1
ATOM 567 C C . ALA A 1 71 ? -12.341 3.661 8.870 1.00 86.81 71 ALA A C 1
ATOM 569 O O . ALA A 1 71 ? -13.310 4.394 8.692 1.00 86.81 71 ALA A O 1
ATOM 570 N N . VAL A 1 72 ? -11.509 3.329 7.880 1.00 87.31 72 VAL A N 1
ATOM 571 C CA . VAL A 1 72 ? -11.638 3.786 6.496 1.00 87.31 72 VAL A CA 1
ATOM 572 C C . VAL A 1 72 ? -12.057 2.610 5.625 1.00 87.31 72 VAL A C 1
ATOM 574 O O . VAL A 1 72 ? -11.457 1.539 5.673 1.00 87.31 72 VAL A O 1
ATOM 577 N N . THR A 1 73 ? -13.088 2.828 4.812 1.00 88.81 73 THR A N 1
ATOM 578 C CA . THR A 1 73 ? -13.540 1.865 3.805 1.00 88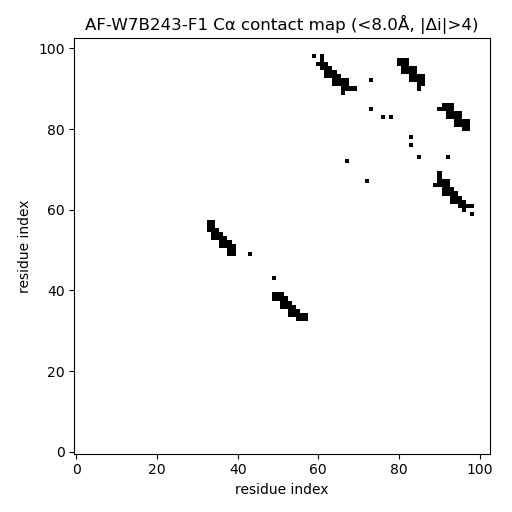.81 73 THR A CA 1
ATOM 579 C C . THR A 1 73 ? -13.219 2.407 2.421 1.00 88.81 73 THR A C 1
ATOM 581 O O . THR A 1 73 ? -13.374 3.598 2.162 1.00 88.81 73 THR A O 1
ATOM 584 N N . PHE A 1 74 ? -12.731 1.535 1.541 1.00 90.50 74 PHE A N 1
ATOM 585 C CA . PHE A 1 74 ? -12.523 1.874 0.141 1.00 90.50 74 PHE A CA 1
ATOM 586 C C . PHE A 1 74 ? -13.845 1.784 -0.623 1.00 90.50 74 PHE A C 1
ATOM 588 O O . PHE A 1 74 ? -14.414 0.698 -0.734 1.00 90.50 74 PHE A O 1
ATOM 595 N N . GLU A 1 75 ? -14.289 2.918 -1.161 1.00 89.69 75 GLU A N 1
ATOM 596 C CA . GLU A 1 75 ? -15.535 3.038 -1.931 1.00 89.69 75 GLU A CA 1
ATOM 597 C C . GLU A 1 75 ? -15.328 2.854 -3.445 1.00 89.69 75 GLU A C 1
ATOM 599 O O . GLU A 1 75 ? -16.273 2.555 -4.169 1.00 89.69 75 GLU A O 1
ATOM 604 N N . GLY A 1 76 ? -14.096 3.005 -3.939 1.00 86.25 76 GLY A N 1
ATOM 605 C CA . GLY A 1 76 ? -13.782 2.935 -5.366 1.00 86.25 76 GLY A CA 1
ATOM 606 C C . GLY A 1 76 ? -12.688 3.918 -5.771 1.00 86.25 76 GLY A C 1
ATOM 607 O O . GLY A 1 76 ? -12.201 4.703 -4.956 1.00 86.25 76 GLY A O 1
ATOM 608 N N . GLY A 1 77 ? -12.293 3.869 -7.039 1.00 84.12 77 GLY A N 1
ATOM 609 C CA . GLY A 1 77 ? -11.327 4.794 -7.617 1.00 84.12 77 GLY A CA 1
ATOM 610 C C . GLY A 1 77 ? -11.413 4.809 -9.137 1.00 84.12 77 GLY A C 1
ATOM 611 O O . GLY A 1 77 ? -11.986 3.906 -9.746 1.00 84.12 77 GLY A O 1
ATOM 612 N N . GLU A 1 78 ? -10.866 5.860 -9.736 1.00 81.44 78 GLU A N 1
ATOM 613 C CA . GLU A 1 78 ? -10.694 5.946 -11.182 1.00 81.44 78 GLU A CA 1
ATOM 614 C C . GLU A 1 78 ? -9.369 5.274 -11.558 1.00 81.44 78 GLU A C 1
ATOM 616 O O . GLU A 1 78 ? -8.298 5.707 -11.128 1.00 81.44 78 GLU A O 1
ATOM 621 N N . ASP A 1 79 ? -9.449 4.200 -12.346 1.00 68.69 79 ASP A N 1
ATOM 622 C CA . ASP A 1 79 ? -8.277 3.527 -12.908 1.00 68.69 79 ASP A CA 1
ATOM 623 C C . ASP A 1 79 ? -7.679 4.417 -14.011 1.00 68.69 79 ASP A C 1
ATOM 625 O O . ASP A 1 79 ? -8.296 4.654 -15.052 1.00 68.69 79 ASP A O 1
ATOM 629 N N . GLY A 1 80 ? -6.474 4.937 -13.769 1.00 78.12 80 GLY A N 1
ATOM 630 C CA . GLY A 1 80 ? -5.622 5.511 -14.812 1.00 78.12 80 GLY A CA 1
ATOM 631 C C . GLY A 1 80 ? -4.870 4.404 -15.558 1.00 78.12 80 GLY A C 1
ATOM 632 O O . GLY A 1 80 ? -5.463 3.542 -16.196 1.00 78.12 80 GLY A O 1
ATOM 633 N N . ASP A 1 81 ? -3.539 4.400 -15.434 1.00 81.94 81 ASP A N 1
ATOM 634 C CA . ASP A 1 81 ? -2.663 3.348 -15.986 1.00 81.94 81 ASP A CA 1
ATOM 635 C C . ASP A 1 81 ? -2.508 2.120 -15.051 1.00 81.94 81 ASP A C 1
ATOM 637 O O . ASP A 1 81 ? -1.793 1.165 -15.376 1.00 81.94 81 ASP A O 1
ATOM 641 N N . ALA A 1 82 ? -3.159 2.144 -13.885 1.00 85.69 82 ALA A N 1
ATOM 642 C CA . ALA A 1 82 ? -3.116 1.093 -12.871 1.00 85.69 82 ALA A CA 1
ATOM 643 C C . ALA A 1 82 ? -4.471 0.403 -12.731 1.00 85.69 82 ALA A C 1
ATOM 645 O O . ALA A 1 82 ? -5.504 1.025 -12.957 1.00 85.69 82 ALA A O 1
ATOM 646 N N . SER A 1 83 ? -4.451 -0.859 -12.311 1.00 90.00 83 SER A N 1
ATOM 647 C CA . SER A 1 83 ? -5.631 -1.562 -11.815 1.00 90.00 83 SER A CA 1
ATOM 648 C C . SER A 1 83 ? -5.684 -1.476 -10.295 1.00 90.00 83 SER A C 1
ATOM 650 O O . SER A 1 83 ? -4.721 -1.852 -9.618 1.00 90.00 83 SER A O 1
ATOM 652 N N . ILE A 1 84 ? -6.809 -1.008 -9.759 1.00 92.31 84 ILE A N 1
ATOM 653 C CA . ILE A 1 84 ? -7.027 -0.887 -8.316 1.00 92.31 84 ILE A CA 1
ATOM 654 C C . ILE A 1 84 ? -7.674 -2.160 -7.748 1.00 92.31 84 ILE A C 1
ATOM 656 O O . ILE A 1 84 ? -8.764 -2.566 -8.152 1.00 92.31 84 ILE A O 1
ATOM 660 N N . THR A 1 85 ? -7.043 -2.757 -6.736 1.00 92.81 85 THR A N 1
ATOM 661 C CA . THR A 1 85 ? -7.581 -3.896 -5.977 1.00 92.81 85 THR A CA 1
ATOM 662 C C . THR A 1 85 ? -7.731 -3.551 -4.498 1.00 92.81 85 THR A C 1
ATOM 664 O O . THR A 1 85 ? -6.781 -3.128 -3.844 1.00 92.81 85 THR A O 1
ATOM 667 N N . ASN A 1 86 ? -8.923 -3.780 -3.939 1.00 94.00 86 ASN A N 1
ATOM 668 C CA . ASN A 1 86 ? -9.161 -3.696 -2.497 1.00 94.00 86 ASN A CA 1
ATOM 669 C C . ASN A 1 86 ? -8.872 -5.048 -1.830 1.00 94.00 86 ASN A C 1
ATOM 671 O O . ASN A 1 86 ? -9.671 -5.985 -1.928 1.00 94.00 86 ASN A O 1
ATOM 675 N N . ASP A 1 87 ? -7.752 -5.134 -1.121 1.00 93.31 87 ASP A N 1
ATOM 676 C CA . ASP A 1 87 ? -7.395 -6.285 -0.303 1.00 93.31 87 ASP A CA 1
ATOM 677 C C . ASP A 1 87 ? -7.949 -6.105 1.116 1.00 93.31 87 ASP A C 1
ATOM 679 O O . ASP A 1 87 ? -7.312 -5.570 2.029 1.00 93.31 87 ASP A O 1
ATOM 683 N N . LYS A 1 88 ? -9.181 -6.589 1.295 1.00 91.50 88 LYS A N 1
ATOM 684 C CA . LYS A 1 88 ? -9.904 -6.530 2.572 1.00 91.50 88 LYS A CA 1
ATOM 685 C C . LYS A 1 88 ? -9.245 -7.360 3.676 1.00 91.50 88 LYS A C 1
ATOM 687 O O . LYS A 1 88 ? -9.456 -7.053 4.846 1.00 91.50 88 LYS A O 1
ATOM 692 N N . THR A 1 89 ? -8.474 -8.393 3.325 1.00 93.00 89 THR A N 1
ATOM 693 C CA . THR A 1 89 ? -7.825 -9.285 4.301 1.00 93.00 89 THR A CA 1
ATOM 694 C C . THR A 1 89 ? -6.697 -8.556 5.014 1.00 93.00 89 THR A C 1
ATOM 696 O O . THR A 1 89 ? -6.602 -8.618 6.238 1.00 93.00 89 THR A O 1
ATOM 699 N N . ASN A 1 90 ? -5.885 -7.821 4.253 1.00 93.31 90 ASN A N 1
ATOM 700 C CA . ASN A 1 90 ? -4.763 -7.050 4.786 1.00 93.31 90 ASN A CA 1
ATOM 701 C C . ASN A 1 90 ? -5.113 -5.576 5.059 1.00 93.31 90 ASN A C 1
ATOM 703 O O . ASN A 1 90 ? -4.252 -4.819 5.494 1.00 93.31 90 ASN A O 1
ATOM 707 N N . GLN A 1 91 ? -6.372 -5.175 4.840 1.00 93.75 91 GLN A N 1
ATOM 708 C CA . GLN A 1 91 ? -6.865 -3.800 4.992 1.00 93.75 91 GLN A CA 1
ATOM 709 C C . GLN A 1 91 ? -6.033 -2.788 4.195 1.00 93.75 91 GLN A C 1
ATOM 711 O O . GLN A 1 91 ? -5.512 -1.818 4.741 1.00 93.75 91 GLN A O 1
ATOM 716 N N . GLN A 1 92 ? -5.894 -3.019 2.891 1.00 94.00 92 GLN A N 1
ATOM 717 C CA . GLN A 1 92 ? -5.053 -2.198 2.021 1.00 94.00 92 GLN A CA 1
ATOM 718 C C . GLN A 1 92 ? -5.627 -2.080 0.607 1.00 94.00 92 GLN A C 1
ATOM 720 O O . GLN A 1 92 ? -6.396 -2.925 0.149 1.00 94.00 92 GLN A O 1
ATOM 725 N N . ILE A 1 93 ? -5.212 -1.035 -0.100 1.00 93.06 93 ILE A N 1
ATOM 726 C CA . ILE A 1 93 ? -5.440 -0.869 -1.535 1.00 93.06 93 ILE A CA 1
ATOM 727 C C . ILE A 1 93 ? -4.140 -1.219 -2.247 1.00 93.06 93 ILE A C 1
ATOM 729 O O . ILE A 1 93 ? -3.071 -0.743 -1.866 1.00 93.06 93 ILE A O 1
ATOM 733 N N . VAL A 1 94 ? -4.232 -2.037 -3.286 1.00 92.44 94 VAL A N 1
ATOM 734 C CA . VAL A 1 94 ? -3.111 -2.383 -4.156 1.00 92.44 94 VAL A CA 1
ATOM 735 C C . VAL A 1 94 ? -3.362 -1.761 -5.522 1.00 92.44 94 VAL A C 1
ATOM 737 O O . VAL A 1 94 ? -4.424 -1.961 -6.107 1.00 92.44 94 VAL A O 1
ATOM 740 N N . LEU A 1 95 ? -2.394 -0.992 -6.009 1.00 91.50 95 LEU A N 1
ATOM 741 C CA . LEU A 1 95 ? -2.354 -0.481 -7.373 1.00 91.50 95 LEU A CA 1
ATOM 742 C C . LEU A 1 95 ? -1.347 -1.314 -8.152 1.00 91.50 95 LEU A C 1
ATOM 744 O O . LEU A 1 95 ? -0.160 -1.273 -7.835 1.00 91.50 95 LEU A O 1
ATOM 748 N N . ASP A 1 96 ? -1.802 -2.050 -9.158 1.00 91.06 96 ASP A N 1
ATOM 749 C CA . ASP A 1 96 ? -0.932 -2.799 -10.062 1.00 91.06 96 ASP A CA 1
ATOM 750 C C . ASP A 1 96 ? -0.825 -2.053 -11.396 1.00 91.06 96 ASP A C 1
ATOM 752 O O . ASP A 1 96 ? -1.807 -1.907 -12.128 1.00 91.06 96 ASP A O 1
ATOM 756 N N . PHE A 1 97 ? 0.373 -1.582 -11.732 1.00 87.44 97 PHE A N 1
ATOM 757 C CA . PHE A 1 97 ? 0.636 -0.902 -12.997 1.00 87.44 97 PHE A CA 1
ATOM 758 C C . PHE A 1 97 ? 0.979 -1.933 -14.064 1.00 87.44 97 PHE A C 1
ATOM 760 O O . PHE A 1 97 ? 1.829 -2.811 -13.869 1.00 87.44 97 PHE A O 1
ATOM 767 N N . LYS A 1 98 ? 0.361 -1.820 -15.245 1.00 77.44 98 LYS A N 1
ATOM 768 C CA . LYS A 1 98 ? 0.819 -2.610 -16.391 1.00 77.44 98 LYS A CA 1
ATOM 769 C C . LYS A 1 98 ? 2.235 -2.168 -16.731 1.00 77.44 98 LYS A C 1
ATOM 771 O O . LYS A 1 98 ? 2.450 -1.032 -17.143 1.00 77.44 98 LYS A O 1
ATOM 776 N N . LYS A 1 99 ? 3.193 -3.089 -16.590 1.00 67.50 99 LYS A N 1
ATOM 777 C CA . LYS A 1 99 ? 4.586 -2.876 -16.988 1.00 67.50 99 LYS A CA 1
ATOM 778 C C . LYS A 1 99 ? 4.599 -2.334 -18.419 1.00 67.50 99 LYS A C 1
ATOM 780 O O . LYS A 1 99 ? 4.210 -3.053 -19.343 1.00 67.50 99 LYS A O 1
ATOM 785 N N . ARG A 1 100 ? 5.004 -1.072 -18.611 1.00 59.72 100 ARG A N 1
ATOM 786 C CA . ARG A 1 100 ? 5.182 -0.529 -19.960 1.00 59.72 100 ARG A CA 1
ATOM 787 C C . ARG A 1 100 ? 6.343 -1.294 -20.592 1.00 59.72 100 ARG A C 1
ATOM 789 O O . ARG A 1 100 ? 7.502 -1.080 -20.249 1.00 59.72 100 ARG A O 1
ATOM 796 N N . LEU A 1 101 ? 6.025 -2.247 -21.465 1.00 50.91 101 LEU A N 1
ATOM 797 C CA . LEU A 1 101 ? 6.995 -2.828 -22.384 1.00 50.91 101 LEU A CA 1
ATOM 798 C C . LEU A 1 101 ? 7.458 -1.685 -23.289 1.00 50.91 101 LEU A C 1
ATOM 800 O O . LEU A 1 101 ? 6.702 -1.232 -24.146 1.00 50.91 101 LEU A O 1
ATOM 804 N N . HIS A 1 102 ? 8.660 -1.168 -23.042 1.00 48.06 102 HIS A N 1
ATOM 805 C CA . HIS A 1 102 ? 9.329 -0.331 -24.027 1.00 48.06 102 HIS A CA 1
ATOM 806 C C . HIS A 1 102 ? 9.559 -1.183 -25.292 1.00 48.06 102 HIS A C 1
ATOM 808 O O . HIS A 1 102 ? 10.067 -2.300 -25.148 1.00 48.06 102 HIS A O 1
ATOM 814 N N . PRO A 1 103 ? 9.139 -0.716 -26.483 1.00 43.16 103 PRO A N 1
ATOM 815 C CA . PRO A 1 103 ? 9.515 -1.334 -27.752 1.00 43.16 103 PRO A CA 1
ATOM 816 C C . PRO A 1 103 ? 11.016 -1.194 -28.030 1.00 43.16 103 PRO A C 1
ATOM 818 O O . PRO A 1 103 ? 11.620 -0.202 -27.555 1.00 43.16 103 PRO A O 1
#

Organism: NCBI:txid1265818

pLDDT: mean 81.2, std 11.96, range [43.16, 94.0]

Nearest PDB structures (foldseek):
  6umv-assembly1_A  TM=5.206E-01  e=6.516E+00  Homo sapiens
  8es7-assembly1_A  TM=3.892E-01  e=4.492E+00  Homo sapiens
  2i26-assembly3_P  TM=3.421E-01  e=4.222E+00  Ginglymostoma cirratum
  2i25-assembly2_O  TM=3.484E-01  e=5.085E+00  Ginglymostoma cirratum

Solvent-accessible surface area (backbone atoms only — not comparable to full-atom values): 6883 Å² total; per-residue (Å²): 132,64,66,71,62,53,52,54,53,51,54,53,52,53,57,57,57,52,62,74,67,57,74,79,76,71,73,80,72,84,70,64,84,47,58,46,79,47,58,92,60,98,74,81,61,94,92,58,89,80,63,74,46,78,46,72,72,53,84,82,60,44,67,49,78,46,80,47,58,94,91,57,80,89,89,79,81,86,67,74,79,34,49,79,42,79,40,74,90,79,35,27,40,37,35,42,33,69,76,77,76,78,131

Foldseek 3Di:
DDPVVVVVVVVVVVVVVVVVPPPPPPPPPPPPPQKDWDWPDPDDDQPDDIDIDIGGNDLQDQKDKAADDPSDDDPDDDDDQWDWDQDPVRRIIMTGGDNPPDD

Radius of gyration: 26.4 Å; Cα contacts (8 Å, |Δi|>4): 85; chains: 1; bounding box: 78×28×59 Å